Protein AF-A0A6B3F2D7-F1 (afdb_monomer)

Structure (mmCIF, N/CA/C/O backbone):
data_AF-A0A6B3F2D7-F1
#
_entry.id   AF-A0A6B3F2D7-F1
#
loop_
_atom_site.group_PDB
_atom_site.id
_atom_site.type_symbol
_atom_site.label_atom_id
_atom_site.label_alt_id
_atom_site.label_comp_id
_atom_site.label_asym_id
_atom_site.label_entity_id
_atom_site.label_seq_id
_atom_site.pdbx_PDB_ins_code
_atom_site.Cartn_x
_atom_site.Cartn_y
_atom_site.Cartn_z
_atom_site.occupancy
_atom_site.B_iso_or_equiv
_atom_site.auth_seq_id
_atom_site.auth_comp_id
_atom_site.auth_asym_id
_atom_site.auth_atom_id
_atom_site.pdbx_PDB_model_num
ATOM 1 N N . ARG A 1 1 ? 13.199 -5.051 9.604 1.00 81.25 1 ARG A N 1
ATOM 2 C CA . ARG A 1 1 ? 12.225 -4.698 10.677 1.00 81.25 1 ARG A CA 1
ATOM 3 C C . ARG A 1 1 ? 11.146 -5.783 10.693 1.00 81.25 1 ARG A C 1
ATOM 5 O O . ARG A 1 1 ? 10.959 -6.390 9.649 1.00 81.25 1 ARG A O 1
ATOM 12 N N . ARG A 1 2 ? 10.484 -6.066 11.824 1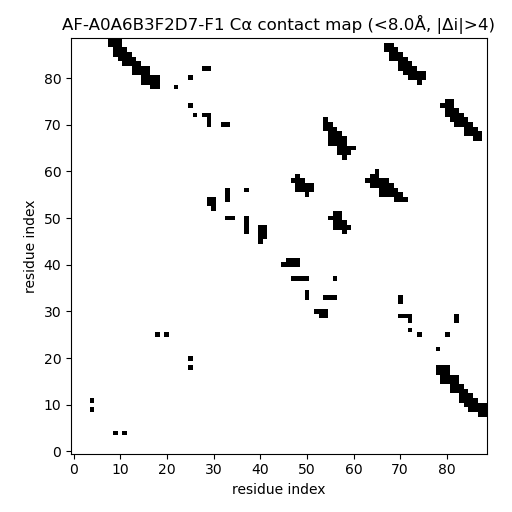.00 89.75 2 ARG A N 1
ATOM 13 C CA . ARG A 1 2 ? 9.425 -7.094 11.915 1.00 89.75 2 ARG A CA 1
ATOM 14 C C . ARG A 1 2 ? 8.050 -6.423 11.927 1.00 89.75 2 ARG A C 1
ATOM 16 O O . ARG A 1 2 ? 7.875 -5.449 12.651 1.00 89.75 2 ARG A O 1
ATOM 23 N N . TRP A 1 3 ? 7.109 -6.943 11.144 1.00 92.56 3 TRP A N 1
ATOM 24 C CA . TRP A 1 3 ? 5.693 -6.589 11.225 1.00 92.56 3 TRP A CA 1
ATOM 25 C C . TRP A 1 3 ? 4.963 -7.618 12.098 1.00 92.56 3 TRP A C 1
ATOM 27 O O . TRP A 1 3 ? 5.221 -8.815 11.971 1.00 92.56 3 TRP A O 1
ATOM 37 N N . SER A 1 4 ? 4.102 -7.166 13.011 1.00 93.94 4 SER A N 1
ATOM 38 C CA . SER A 1 4 ? 3.313 -8.053 13.874 1.00 93.94 4 SER A CA 1
ATOM 39 C C . SER A 1 4 ? 1.992 -8.392 13.184 1.00 93.94 4 SER A C 1
ATOM 41 O O . SER A 1 4 ? 1.266 -7.481 12.800 1.00 93.94 4 SER A O 1
ATOM 43 N N . ALA A 1 5 ? 1.682 -9.680 13.030 1.00 94.25 5 ALA A N 1
ATOM 44 C CA . ALA A 1 5 ? 0.441 -10.153 12.411 1.00 94.25 5 ALA A CA 1
ATOM 45 C C . ALA A 1 5 ? -0.233 -11.260 13.250 1.00 94.25 5 ALA A C 1
ATOM 47 O O . ALA A 1 5 ? -0.247 -12.423 12.838 1.00 94.25 5 ALA A O 1
ATOM 48 N N . PRO A 1 6 ? -0.744 -10.949 14.459 1.00 96.00 6 PRO A N 1
ATOM 49 C CA . PRO A 1 6 ? -1.574 -11.888 15.202 1.00 96.00 6 PRO A CA 1
ATOM 50 C C . PRO A 1 6 ? -2.785 -12.369 14.379 1.00 96.00 6 PRO A C 1
ATOM 52 O O . PRO A 1 6 ? -3.290 -11.641 13.520 1.00 96.00 6 PRO A O 1
ATOM 55 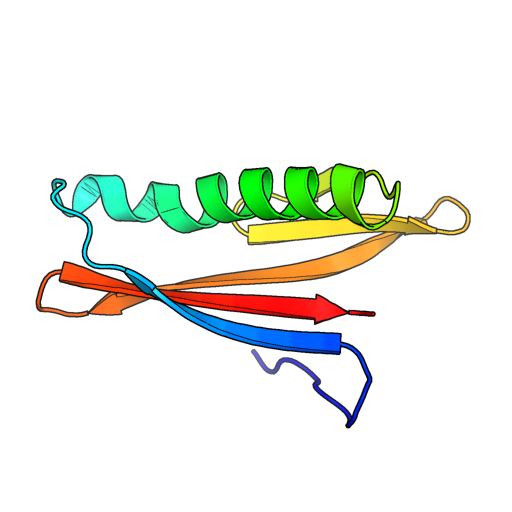N N . PRO A 1 7 ? -3.304 -13.581 14.637 1.00 95.88 7 PRO A N 1
ATOM 56 C CA . PRO A 1 7 ? -4.486 -14.069 13.938 1.00 95.88 7 PRO A CA 1
ATOM 57 C C . PRO A 1 7 ? -5.669 -13.102 14.068 1.00 95.88 7 PRO A C 1
ATOM 59 O O . PRO A 1 7 ? -6.049 -12.731 15.179 1.00 95.88 7 PRO A O 1
ATOM 62 N N . ARG A 1 8 ? -6.289 -12.764 12.927 1.00 94.75 8 ARG A N 1
ATOM 63 C CA . ARG A 1 8 ? -7.469 -11.882 12.824 1.00 94.75 8 ARG A CA 1
ATOM 64 C C . ARG A 1 8 ? -7.235 -10.424 13.257 1.00 94.75 8 ARG A C 1
ATOM 66 O O . ARG A 1 8 ? -8.201 -9.754 13.590 1.00 94.75 8 ARG A O 1
ATOM 73 N N . SER A 1 9 ? -5.993 -9.933 13.254 1.00 95.12 9 SER A N 1
ATOM 74 C CA . SER A 1 9 ? -5.672 -8.543 13.636 1.00 95.12 9 SER A CA 1
ATOM 75 C C . SER A 1 9 ? -5.550 -7.568 12.457 1.00 95.12 9 SER A C 1
ATOM 77 O O . SER A 1 9 ? -5.058 -6.452 12.625 1.00 95.12 9 SER A O 1
ATOM 79 N N . GLY A 1 10 ? -5.823 -8.025 11.237 1.00 96.25 10 GLY A N 1
ATOM 80 C CA . GLY A 1 10 ? -5.575 -7.228 10.046 1.00 96.25 10 GLY A CA 1
ATOM 81 C C . GLY A 1 10 ? -5.593 -8.018 8.748 1.00 96.25 10 GLY A C 1
ATOM 82 O O . GLY A 1 10 ? -5.788 -9.237 8.729 1.00 96.25 10 GLY A O 1
ATOM 83 N N . LEU A 1 11 ? -5.360 -7.292 7.659 1.00 96.69 11 LEU A N 1
ATOM 84 C CA . LEU A 1 11 ? -5.176 -7.819 6.315 1.00 96.69 11 LEU A CA 1
ATOM 85 C C . LEU A 1 11 ? -3.695 -7.739 5.949 1.00 96.69 11 LEU A C 1
ATOM 87 O O . LEU A 1 11 ? -3.106 -6.659 5.921 1.00 96.69 11 LEU A O 1
ATOM 91 N N . PHE A 1 12 ? -3.104 -8.892 5.645 1.00 97.31 12 PHE A N 1
ATOM 92 C CA . PHE A 1 12 ? -1.700 -9.019 5.261 1.00 97.31 12 PHE A CA 1
ATOM 93 C C . PHE A 1 12 ? -1.638 -9.789 3.953 1.00 97.31 12 PHE A C 1
ATOM 95 O O . PHE A 1 12 ? -1.960 -10.976 3.912 1.00 97.31 12 PHE A O 1
ATOM 102 N N . PHE A 1 13 ? -1.280 -9.106 2.874 1.00 97.56 13 PHE A N 1
ATOM 103 C CA . PHE A 1 13 ? -1.275 -9.704 1.547 1.00 97.56 13 PHE A CA 1
ATOM 104 C C . PHE A 1 13 ? -0.197 -9.089 0.662 1.00 97.56 13 PHE A C 1
ATOM 106 O O . PHE A 1 13 ? 0.354 -8.023 0.945 1.00 97.56 13 PHE A O 1
ATOM 113 N N . SER A 1 14 ? 0.092 -9.781 -0.435 1.00 98.19 14 SER A N 1
ATOM 114 C CA . SER A 1 14 ? 1.019 -9.323 -1.459 1.00 98.19 14 SER A CA 1
ATOM 115 C C . SER A 1 14 ? 0.364 -9.406 -2.829 1.00 98.19 14 SER A C 1
ATOM 117 O O . SER A 1 14 ? -0.384 -10.341 -3.111 1.00 98.19 14 SER A O 1
ATOM 119 N N . VAL A 1 15 ? 0.666 -8.435 -3.685 1.00 98.06 15 VAL A N 1
ATOM 120 C CA . VAL A 1 15 ? 0.209 -8.384 -5.075 1.00 98.06 15 VAL A CA 1
ATOM 121 C C . VAL A 1 15 ? 1.428 -8.413 -5.984 1.00 98.06 15 VAL A C 1
ATOM 123 O O . VAL A 1 15 ? 2.325 -7.583 -5.846 1.00 98.06 15 VAL A O 1
ATOM 126 N N . LEU A 1 16 ? 1.465 -9.364 -6.917 1.00 97.94 16 LEU A N 1
ATOM 127 C CA . LEU A 1 16 ? 2.488 -9.406 -7.957 1.00 97.94 16 LEU A CA 1
ATOM 128 C C . LEU A 1 16 ? 2.061 -8.522 -9.130 1.00 97.94 16 LEU A C 1
ATOM 130 O O . LEU A 1 16 ? 1.025 -8.757 -9.749 1.00 97.94 16 LEU A O 1
ATOM 134 N N . LEU A 1 17 ? 2.888 -7.537 -9.456 1.00 97.81 17 LEU A N 1
ATOM 135 C CA . LEU A 1 17 ? 2.703 -6.622 -10.575 1.00 97.81 17 LEU A CA 1
ATOM 136 C C . LEU A 1 17 ? 3.801 -6.855 -11.617 1.00 97.81 17 LEU A C 1
ATOM 138 O O . LEU A 1 17 ? 4.947 -7.126 -11.264 1.00 97.81 17 LEU A O 1
ATOM 142 N N . ARG A 1 18 ? 3.467 -6.707 -12.903 1.00 97.19 18 ARG A N 1
ATOM 143 C CA . ARG A 1 18 ? 4.425 -6.723 -14.026 1.00 97.19 18 ARG A CA 1
ATOM 144 C C . ARG A 1 18 ? 4.286 -5.432 -14.837 1.00 97.19 18 ARG A C 1
ATOM 146 O O . ARG A 1 18 ? 3.600 -5.428 -15.853 1.00 97.19 18 ARG A O 1
ATOM 153 N N . PRO A 1 19 ? 4.825 -4.310 -14.338 1.00 95.25 19 PRO A N 1
ATOM 154 C CA . PRO A 1 19 ? 4.638 -3.010 -14.963 1.00 95.25 19 PRO A CA 1
ATOM 155 C C . PRO A 1 19 ? 5.448 -2.908 -16.257 1.00 95.25 19 PRO A C 1
ATOM 157 O O . PRO A 1 19 ? 6.659 -3.108 -16.250 1.00 95.25 19 PRO A O 1
ATOM 160 N N . GLU A 1 20 ? 4.811 -2.504 -17.350 1.00 95.31 20 GLU A N 1
ATOM 161 C CA . GLU A 1 20 ? 5.488 -2.227 -18.623 1.00 95.31 20 GLU A CA 1
ATOM 162 C C . GLU A 1 20 ? 6.021 -0.782 -18.652 1.00 95.31 20 GLU A C 1
ATOM 164 O O . GLU A 1 20 ? 5.586 0.062 -19.433 1.00 95.31 20 GLU A O 1
ATOM 169 N N . VAL A 1 21 ? 6.934 -0.454 -17.731 1.00 94.81 21 VAL A N 1
ATOM 170 C CA . VAL A 1 21 ? 7.543 0.884 -17.608 1.00 94.81 21 VAL A CA 1
ATOM 171 C C . VAL A 1 21 ? 9.047 0.794 -17.328 1.00 94.81 21 VAL A C 1
ATOM 173 O O . VAL A 1 21 ? 9.512 -0.224 -16.817 1.00 94.81 21 VAL A O 1
ATOM 176 N N . PRO A 1 22 ? 9.833 1.859 -17.596 1.00 94.69 22 PRO A N 1
ATOM 177 C CA . PRO A 1 22 ? 11.253 1.871 -17.256 1.00 94.69 22 PRO A CA 1
ATOM 178 C C . PRO A 1 22 ? 11.500 1.602 -15.759 1.00 94.69 22 PRO A C 1
ATOM 180 O O . PRO A 1 22 ? 10.778 2.170 -14.931 1.00 94.69 22 PRO A O 1
ATOM 183 N N . PRO A 1 23 ? 12.556 0.848 -15.381 1.00 91.69 23 PRO A N 1
ATOM 184 C CA . PRO A 1 23 ? 12.855 0.508 -13.984 1.00 91.69 23 PRO A CA 1
ATOM 185 C C . PRO A 1 23 ? 12.923 1.713 -13.036 1.00 91.69 23 PRO A C 1
ATOM 187 O O . PRO A 1 23 ? 12.469 1.644 -11.896 1.00 91.69 23 PRO A O 1
ATOM 190 N N . ALA A 1 24 ? 13.402 2.859 -13.530 1.00 93.69 24 ALA A N 1
ATOM 191 C CA . ALA A 1 24 ? 13.460 4.112 -12.775 1.00 93.69 24 ALA A CA 1
ATOM 192 C C . ALA A 1 24 ? 12.084 4.605 -12.277 1.00 93.69 24 ALA A C 1
ATOM 194 O O . ALA A 1 24 ? 12.016 5.402 -11.344 1.00 93.69 24 ALA A O 1
ATOM 195 N N . ARG A 1 25 ? 10.977 4.140 -12.874 1.00 95.31 25 ARG A N 1
ATOM 196 C CA . ARG A 1 25 ? 9.612 4.502 -12.463 1.00 95.31 25 ARG A CA 1
ATOM 197 C C . ARG A 1 25 ? 9.026 3.564 -11.407 1.00 95.31 25 ARG A C 1
ATOM 199 O O . ARG A 1 25 ? 8.017 3.922 -10.809 1.00 95.31 25 ARG A O 1
ATOM 206 N N . LEU A 1 26 ? 9.641 2.411 -11.129 1.00 95.06 26 LEU A N 1
ATOM 207 C CA . LEU A 1 26 ? 9.103 1.439 -10.165 1.00 95.06 26 LEU A CA 1
ATOM 208 C C . LEU A 1 26 ? 9.028 2.003 -8.738 1.00 95.06 26 LEU A C 1
ATOM 210 O O . LEU A 1 26 ? 8.136 1.630 -7.980 1.00 95.06 26 LEU A O 1
ATOM 214 N N . GLY A 1 27 ? 9.882 2.976 -8.398 1.00 94.06 27 GLY A N 1
ATOM 215 C CA . GLY A 1 27 ? 9.843 3.683 -7.112 1.00 94.06 27 GLY A CA 1
ATOM 216 C C . GLY A 1 27 ? 8.540 4.448 -6.834 1.00 94.06 27 GLY A C 1
ATOM 217 O O . GLY A 1 27 ? 8.280 4.795 -5.686 1.00 94.06 27 GLY A O 1
ATOM 218 N N . TRP A 1 28 ? 7.690 4.671 -7.844 1.00 96.44 28 TRP A N 1
ATOM 219 C CA . TRP A 1 28 ? 6.367 5.282 -7.667 1.00 96.44 28 TRP A CA 1
ATOM 220 C C . TRP A 1 28 ? 5.313 4.320 -7.114 1.00 96.44 28 TRP A C 1
ATOM 222 O O . TRP A 1 28 ? 4.317 4.773 -6.556 1.00 96.44 28 TRP A O 1
ATOM 232 N N . LEU A 1 29 ? 5.508 3.005 -7.245 1.00 97.00 29 LEU A N 1
ATOM 233 C CA . LEU A 1 29 ? 4.525 2.004 -6.821 1.00 97.00 29 LEU A CA 1
ATOM 234 C C . LEU A 1 29 ? 4.103 2.103 -5.348 1.00 97.00 29 LEU A C 1
ATOM 236 O O . LEU A 1 29 ? 2.895 2.080 -5.118 1.00 97.00 29 LEU A O 1
ATOM 240 N N . PRO A 1 30 ? 5.000 2.259 -4.351 1.00 97.06 30 PRO A N 1
ATOM 241 C CA . PRO A 1 30 ? 4.558 2.432 -2.967 1.00 97.06 30 PRO A CA 1
ATOM 242 C C . PRO A 1 30 ? 3.718 3.704 -2.777 1.00 97.06 30 PRO A C 1
ATOM 244 O O . PRO A 1 30 ? 2.768 3.692 -1.996 1.00 97.06 30 PRO A O 1
A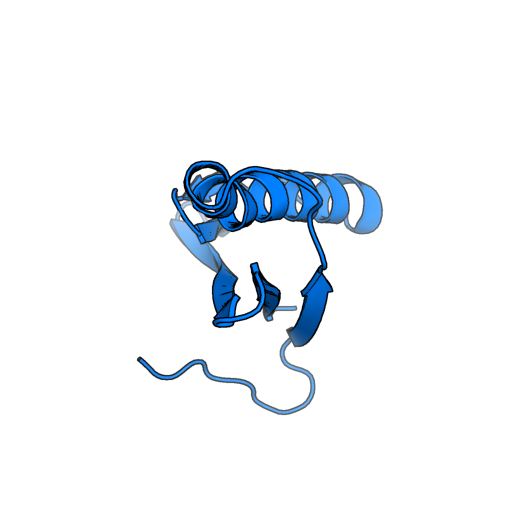TOM 247 N N . LEU A 1 31 ? 3.995 4.768 -3.543 1.00 97.75 31 LEU A N 1
ATOM 248 C CA . LEU A 1 31 ? 3.230 6.013 -3.468 1.00 97.75 31 LEU A CA 1
ATOM 249 C C . LEU A 1 31 ? 1.814 5.834 -4.037 1.00 97.75 31 LEU A C 1
ATOM 251 O O . LEU A 1 31 ? 0.827 6.199 -3.400 1.00 97.75 31 LEU A O 1
ATOM 255 N N . LEU A 1 32 ? 1.718 5.224 -5.222 1.00 97.50 32 LEU A N 1
ATOM 256 C CA . LEU A 1 32 ? 0.447 4.909 -5.880 1.00 97.50 32 LEU A CA 1
ATOM 257 C C . LEU A 1 32 ? -0.396 3.949 -5.035 1.00 97.50 32 LEU A C 1
ATOM 259 O O . LEU A 1 32 ? -1.599 4.152 -4.884 1.00 97.50 32 LEU A O 1
ATOM 263 N N . ALA A 1 33 ? 0.244 2.940 -4.441 1.00 98.00 33 ALA A N 1
ATOM 264 C CA . ALA A 1 33 ? -0.391 2.015 -3.514 1.00 98.00 33 ALA A CA 1
ATOM 265 C C . ALA A 1 33 ? -0.931 2.731 -2.270 1.00 98.00 33 ALA A C 1
ATOM 267 O O . ALA A 1 33 ? -2.036 2.424 -1.833 1.00 98.00 33 ALA A O 1
ATOM 268 N N . GLY A 1 34 ? -0.196 3.717 -1.741 1.00 97.88 34 GLY A N 1
ATOM 269 C CA . GLY A 1 34 ? -0.647 4.547 -0.626 1.00 97.88 34 GLY A CA 1
ATOM 270 C C . GLY A 1 34 ? -1.956 5.266 -0.939 1.00 97.88 34 GLY A C 1
ATOM 271 O O . GLY A 1 34 ? -2.935 5.121 -0.208 1.00 97.88 34 GLY A O 1
ATOM 272 N N . VAL A 1 35 ? -2.004 5.974 -2.071 1.00 98.06 35 VAL A N 1
ATOM 273 C CA . VAL A 1 35 ? -3.214 6.682 -2.525 1.00 98.06 35 VAL A CA 1
ATOM 274 C C . VAL A 1 35 ? -4.370 5.713 -2.779 1.00 98.06 35 VAL A C 1
ATOM 276 O O . VAL A 1 35 ? -5.505 5.985 -2.378 1.00 98.06 35 VAL A O 1
ATOM 279 N N . ALA A 1 36 ? -4.096 4.575 -3.421 1.00 97.75 36 ALA A N 1
ATOM 280 C CA . ALA A 1 36 ? -5.107 3.563 -3.704 1.00 97.75 36 ALA A CA 1
ATOM 281 C C . ALA A 1 36 ? -5.701 2.975 -2.415 1.00 97.75 36 ALA A C 1
ATOM 283 O O . ALA A 1 36 ? -6.921 2.856 -2.309 1.00 97.75 36 ALA A O 1
ATOM 284 N N . LEU A 1 37 ? -4.862 2.666 -1.420 1.00 97.56 37 LEU A N 1
ATOM 285 C CA . LEU A 1 37 ? -5.303 2.122 -0.137 1.00 97.56 37 LEU A CA 1
ATOM 286 C C . LEU A 1 37 ? -6.116 3.146 0.664 1.00 97.56 37 LEU A C 1
ATOM 288 O O . LEU A 1 37 ? -7.186 2.801 1.157 1.00 97.56 37 LEU A O 1
ATOM 292 N N . ALA A 1 38 ? -5.671 4.405 0.727 1.00 97.62 38 ALA A N 1
ATOM 293 C CA . ALA A 1 38 ? -6.420 5.487 1.373 1.00 97.62 38 ALA A CA 1
ATOM 294 C C . ALA A 1 38 ? -7.804 5.675 0.726 1.00 97.62 38 ALA A C 1
ATOM 296 O O . ALA A 1 38 ? -8.826 5.743 1.407 1.00 97.62 38 ALA A O 1
ATOM 297 N N . THR A 1 39 ? -7.852 5.667 -0.610 1.00 98.06 39 THR A N 1
ATOM 298 C CA . THR A 1 39 ? -9.106 5.769 -1.371 1.00 98.06 39 THR A CA 1
ATOM 299 C C . THR A 1 39 ? -10.022 4.570 -1.113 1.00 98.06 39 THR A C 1
ATOM 301 O O . THR A 1 39 ? -11.235 4.735 -0.979 1.00 98.06 39 THR A O 1
ATOM 304 N N . ALA A 1 40 ? -9.465 3.358 -1.046 1.00 96.81 40 ALA A N 1
ATOM 305 C CA . ALA A 1 40 ? -10.228 2.147 -0.770 1.00 96.81 40 ALA A CA 1
ATOM 306 C C . ALA A 1 40 ? -10.824 2.157 0.644 1.00 96.81 40 ALA A C 1
ATOM 308 O O . ALA A 1 40 ? -11.995 1.823 0.796 1.00 96.81 40 ALA A O 1
ATOM 309 N N . LEU A 1 41 ? -10.062 2.585 1.656 1.00 96.56 41 LEU A N 1
ATOM 310 C CA . LEU A 1 41 ? -10.534 2.681 3.043 1.00 96.56 41 LEU A CA 1
ATOM 311 C C . LEU A 1 41 ? -11.642 3.722 3.209 1.00 96.56 41 LEU A C 1
ATOM 313 O O . LEU A 1 41 ? -12.671 3.420 3.814 1.00 96.56 41 LEU A O 1
ATOM 317 N N . SER A 1 42 ? -11.485 4.897 2.597 1.00 97.00 42 SER A N 1
ATOM 318 C CA . SER A 1 42 ? -12.527 5.928 2.600 1.00 97.00 42 SER A CA 1
ATOM 319 C C . SER A 1 42 ? -13.828 5.399 1.978 1.00 97.00 42 SER A C 1
ATOM 321 O O . SER A 1 42 ? -14.900 5.527 2.563 1.00 97.00 42 SER A O 1
ATOM 323 N N . ARG A 1 43 ? -13.750 4.683 0.846 1.00 97.75 43 ARG A N 1
ATOM 324 C CA . ARG A 1 43 ? -14.937 4.124 0.166 1.00 97.75 43 ARG A CA 1
ATOM 325 C C . ARG A 1 43 ? -15.565 2.924 0.874 1.00 97.75 43 ARG A C 1
ATOM 327 O O . ARG A 1 43 ? -16.784 2.801 0.872 1.00 97.75 43 ARG A O 1
ATOM 334 N N . ALA A 1 44 ? -14.752 2.010 1.395 1.00 96.50 44 ALA A N 1
ATOM 335 C CA . ALA A 1 44 ? -15.228 0.739 1.938 1.00 96.50 44 ALA A CA 1
ATOM 336 C C . ALA A 1 44 ? -15.625 0.830 3.417 1.00 96.50 44 ALA A C 1
ATOM 338 O O . ALA A 1 44 ? -16.495 0.080 3.851 1.00 96.50 44 ALA A O 1
ATOM 339 N N . ALA A 1 45 ? -14.987 1.722 4.180 1.00 94.88 45 ALA A N 1
ATOM 340 C CA . ALA A 1 45 ? -15.163 1.829 5.626 1.00 94.88 45 ALA A CA 1
ATOM 341 C C . ALA A 1 45 ? -15.529 3.245 6.107 1.00 94.88 45 ALA A C 1
ATOM 343 O O . ALA A 1 45 ? -15.796 3.416 7.292 1.00 94.88 45 ALA A O 1
ATOM 344 N N . GLY A 1 46 ? -15.545 4.259 5.230 1.00 96.12 46 GLY A N 1
ATOM 345 C CA . GLY A 1 46 ? -15.796 5.650 5.633 1.00 96.12 46 GLY A CA 1
ATOM 346 C C . GLY A 1 46 ? -14.666 6.247 6.475 1.00 96.12 46 GLY A C 1
ATOM 347 O O . GLY A 1 46 ? -14.903 7.158 7.261 1.00 96.12 46 GLY A O 1
ATOM 348 N N . VAL A 1 47 ? -13.455 5.695 6.357 1.00 94.12 47 VAL A N 1
ATOM 349 C CA . VAL A 1 47 ? -12.298 6.074 7.171 1.00 94.1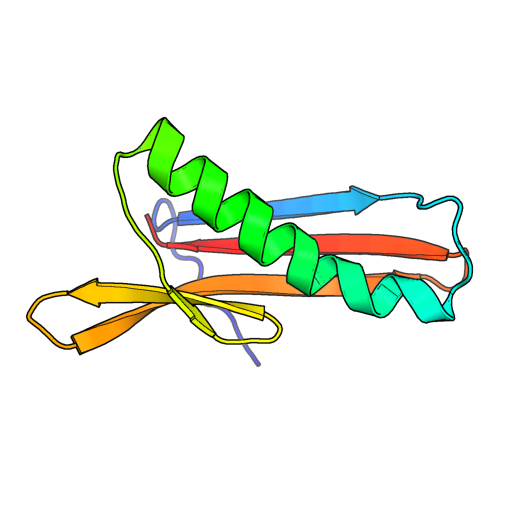2 47 VAL A CA 1
ATOM 350 C C . VAL A 1 47 ? -11.340 6.933 6.353 1.00 94.12 47 VAL A C 1
ATOM 352 O O . VAL A 1 47 ? -10.796 6.474 5.347 1.00 94.12 47 VAL A O 1
ATOM 355 N N . ASP A 1 48 ? -11.078 8.147 6.833 1.00 92.56 48 ASP A N 1
ATOM 356 C CA . ASP A 1 48 ? -10.078 9.037 6.250 1.00 92.56 48 ASP A CA 1
ATOM 357 C C . ASP A 1 48 ? -8.698 8.795 6.874 1.00 92.56 48 ASP A C 1
ATOM 359 O O . ASP A 1 48 ? -8.530 8.771 8.093 1.00 92.56 48 ASP A O 1
ATOM 363 N N . THR A 1 49 ? -7.691 8.619 6.018 1.00 96.06 49 THR A N 1
ATOM 364 C CA . THR A 1 49 ? -6.299 8.348 6.411 1.00 96.06 49 THR A CA 1
ATOM 365 C C . THR A 1 49 ? -5.362 9.437 5.913 1.00 96.06 49 THR A C 1
ATOM 367 O O . THR A 1 49 ? -5.508 9.905 4.782 1.00 96.06 49 THR A O 1
ATOM 370 N N . ALA A 1 50 ? -4.324 9.744 6.686 1.00 96.44 50 ALA A N 1
ATOM 371 C CA . ALA A 1 50 ? -3.193 10.536 6.219 1.00 96.44 50 ALA A CA 1
ATOM 372 C C . ALA A 1 50 ? -2.100 9.640 5.614 1.00 96.44 50 ALA A C 1
ATOM 374 O O . ALA A 1 50 ? -1.873 8.511 6.057 1.00 96.44 50 ALA A O 1
ATOM 375 N N . LEU A 1 51 ? -1.391 10.155 4.607 1.00 97.25 51 LEU A N 1
ATOM 376 C CA . LEU A 1 51 ? -0.253 9.476 3.989 1.00 97.25 51 LEU A CA 1
ATOM 377 C C . LEU A 1 51 ? 1.050 9.978 4.601 1.00 97.25 51 LEU A C 1
ATOM 379 O O . LEU A 1 51 ? 1.448 11.125 4.398 1.00 97.25 51 LEU A O 1
ATOM 383 N N . LYS A 1 52 ? 1.754 9.086 5.298 1.00 97.44 52 LYS A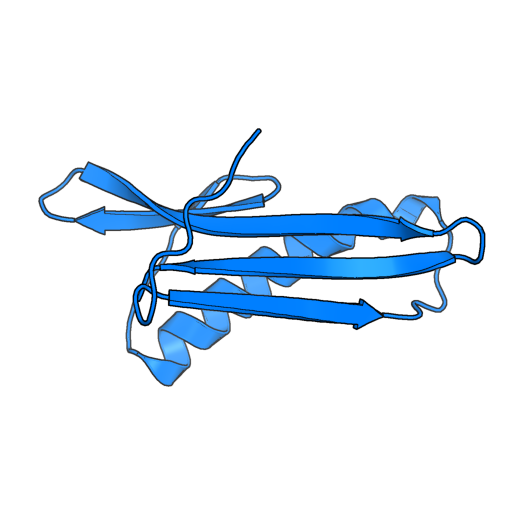 N 1
ATOM 384 C CA . LYS A 1 52 ? 3.135 9.304 5.712 1.00 97.44 52 LYS A CA 1
ATOM 385 C C . LYS A 1 52 ? 4.052 8.697 4.663 1.00 97.44 52 LYS A C 1
ATOM 387 O O . LYS A 1 52 ? 4.333 7.496 4.644 1.00 97.44 52 LYS A O 1
ATOM 392 N N . TRP A 1 53 ? 4.511 9.557 3.764 1.00 96.31 53 TRP A N 1
ATOM 39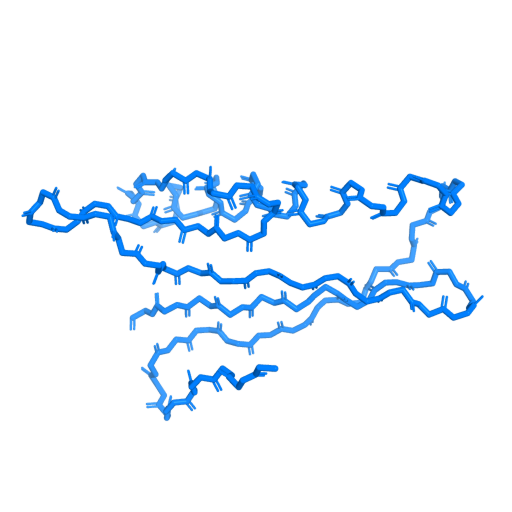3 C CA . TRP A 1 53 ? 5.383 9.146 2.679 1.00 96.31 53 TRP A CA 1
ATOM 394 C C . TRP A 1 53 ? 6.699 8.530 3.183 1.00 96.31 53 TRP A C 1
ATOM 396 O O . TRP A 1 53 ? 7.240 8.969 4.201 1.00 96.31 53 TRP A O 1
ATOM 406 N N . PRO A 1 54 ? 7.244 7.542 2.452 1.00 95.25 54 PRO A N 1
ATOM 407 C CA . PRO A 1 54 ? 6.749 7.038 1.166 1.00 95.25 54 PRO A CA 1
ATOM 408 C C . PRO A 1 54 ? 5.752 5.870 1.263 1.00 95.25 54 PRO A C 1
ATOM 410 O O . PRO A 1 54 ? 5.307 5.395 0.223 1.00 95.25 54 PRO A O 1
ATOM 413 N N . ASN A 1 55 ? 5.448 5.346 2.454 1.00 96.75 55 ASN A N 1
ATOM 414 C CA . ASN A 1 55 ? 4.937 3.975 2.534 1.00 96.75 55 ASN A CA 1
ATOM 415 C C . ASN A 1 55 ? 4.042 3.634 3.734 1.00 96.75 55 ASN A C 1
ATOM 417 O O . ASN A 1 55 ? 3.753 2.457 3.939 1.00 96.75 55 ASN A O 1
ATOM 421 N N . ASP A 1 56 ? 3.596 4.618 4.510 1.00 97.69 56 ASP A N 1
ATOM 422 C CA . ASP A 1 56 ? 2.754 4.382 5.680 1.00 97.69 56 ASP A CA 1
ATOM 423 C C . ASP A 1 56 ? 1.425 5.141 5.569 1.00 97.69 56 ASP A C 1
ATOM 425 O O . ASP A 1 56 ? 1.381 6.283 5.108 1.00 97.69 56 ASP A O 1
ATOM 429 N N . LEU A 1 57 ? 0.341 4.511 6.027 1.00 97.81 57 LEU A N 1
ATOM 430 C CA . LEU A 1 57 ? -0.935 5.190 6.268 1.00 97.81 57 LEU A CA 1
ATOM 431 C C . LEU A 1 57 ? -1.113 5.393 7.764 1.00 97.81 57 LEU A C 1
ATOM 433 O O . LEU A 1 57 ? -0.865 4.477 8.559 1.00 97.81 57 LEU A O 1
ATOM 437 N N . LEU A 1 58 ? -1.577 6.582 8.128 1.00 97.88 58 LEU A N 1
ATOM 438 C CA . LEU A 1 58 ? -1.869 6.972 9.495 1.00 97.88 58 LEU A CA 1
ATOM 439 C C . LEU A 1 58 ? -3.363 7.249 9.670 1.00 97.88 58 LEU A C 1
ATOM 441 O O . LEU A 1 58 ? -4.036 7.720 8.753 1.00 97.88 58 LEU A O 1
ATOM 445 N N . LEU A 1 59 ? -3.848 6.976 10.874 1.00 96.25 59 LEU A N 1
ATOM 446 C CA . LEU A 1 59 ? -5.163 7.365 11.364 1.00 96.25 59 LEU A CA 1
ATOM 447 C C . LEU A 1 59 ? -5.002 8.237 12.596 1.00 96.25 59 LEU A C 1
ATOM 449 O O . LEU A 1 59 ? -4.143 7.956 13.430 1.00 96.25 59 LEU A O 1
ATOM 453 N N . THR A 1 60 ? -5.862 9.237 12.736 1.00 94.81 60 THR A N 1
ATOM 454 C CA . THR A 1 60 ? -5.957 10.012 13.972 1.00 94.81 60 THR A CA 1
ATOM 455 C C . THR A 1 60 ? -6.977 9.356 14.890 1.00 94.81 60 THR A C 1
ATOM 457 O O . THR A 1 60 ? -8.155 9.275 14.550 1.00 94.81 60 THR A O 1
ATOM 460 N N . ILE A 1 61 ? -6.530 8.885 16.052 1.00 92.44 61 ILE A N 1
ATOM 461 C CA . ILE A 1 61 ? -7.373 8.272 17.085 1.00 92.44 61 ILE A CA 1
ATOM 462 C C . ILE A 1 61 ? -7.117 9.036 18.379 1.00 92.44 61 ILE A C 1
ATOM 464 O O . ILE A 1 61 ? -5.964 9.184 18.776 1.00 92.44 61 ILE A O 1
ATOM 468 N N . ASP A 1 62 ? -8.174 9.560 19.002 1.00 95.00 62 ASP A N 1
ATOM 469 C CA . ASP A 1 62 ? -8.093 10.369 20.228 1.00 95.00 62 ASP A CA 1
ATOM 470 C C . ASP A 1 62 ? -7.102 11.550 20.129 1.00 95.00 62 ASP A C 1
ATOM 472 O O . ASP A 1 62 ? -6.444 11.927 21.094 1.00 95.00 62 ASP A O 1
ATOM 476 N N . GLY A 1 63 ? -6.986 12.139 18.933 1.00 93.94 63 GLY A N 1
ATOM 477 C CA . GLY A 1 63 ? -6.073 13.252 18.649 1.00 93.94 63 GLY A CA 1
ATOM 478 C C . GLY A 1 63 ? -4.628 12.850 18.330 1.00 93.94 63 GLY A C 1
ATOM 479 O O . GLY A 1 63 ? -3.819 13.726 18.033 1.00 93.94 63 GLY A O 1
ATOM 480 N N . GLU A 1 64 ? -4.295 11.557 18.332 1.00 96.12 64 GLU A N 1
ATOM 481 C CA . GLU A 1 64 ? -2.948 11.055 18.039 1.00 96.12 64 GLU A CA 1
ATOM 482 C C . GLU A 1 64 ? -2.874 10.337 16.690 1.00 96.12 64 GLU A C 1
ATOM 484 O O . GLU A 1 64 ? -3.709 9.487 16.377 1.00 96.12 64 GLU A O 1
ATOM 489 N N . GLU A 1 65 ? -1.820 10.605 15.915 1.00 95.69 65 GLU A N 1
ATOM 490 C CA . GLU A 1 65 ? -1.536 9.844 14.699 1.00 95.69 65 GLU A CA 1
ATOM 491 C C . GLU A 1 65 ? -0.983 8.453 15.028 1.00 95.69 65 GLU A C 1
ATOM 493 O O . GLU A 1 65 ? 0.047 8.291 15.689 1.00 95.69 65 GLU A O 1
ATOM 498 N N . ARG A 1 66 ? -1.639 7.421 14.502 1.00 95.81 66 ARG A N 1
ATOM 499 C CA . ARG A 1 66 ? -1.276 6.016 14.688 1.00 95.81 66 ARG A CA 1
ATOM 500 C C . ARG A 1 66 ? -1.139 5.328 13.349 1.00 95.81 66 ARG A C 1
ATOM 502 O O . ARG A 1 66 ? -1.913 5.558 12.425 1.00 95.81 66 ARG A O 1
ATOM 509 N N . LYS A 1 67 ? -0.149 4.444 13.241 1.00 96.56 67 LYS A N 1
ATOM 510 C CA . LYS A 1 67 ? 0.085 3.695 12.009 1.00 96.56 67 LYS A CA 1
ATOM 511 C C . LYS A 1 67 ? -1.013 2.656 11.789 1.00 96.56 67 LYS A C 1
ATOM 513 O O . LYS A 1 67 ? -1.125 1.696 12.549 1.00 96.56 67 LYS A O 1
ATOM 518 N N . ALA A 1 68 ? -1.764 2.831 10.711 1.00 96.75 68 ALA A N 1
ATOM 519 C CA . ALA A 1 68 ? -2.831 1.928 10.306 1.00 96.75 68 ALA A CA 1
ATOM 520 C C . ALA A 1 68 ? -2.350 0.902 9.282 1.00 96.75 68 ALA A C 1
ATOM 522 O O . ALA A 1 68 ? -2.700 -0.270 9.382 1.00 96.75 68 ALA A O 1
ATOM 523 N N . ALA A 1 69 ? -1.504 1.316 8.335 1.00 98.00 69 ALA A N 1
ATOM 524 C CA . ALA A 1 69 ? -0.955 0.403 7.342 1.00 98.00 69 ALA A CA 1
ATOM 525 C C . ALA A 1 69 ? 0.511 0.683 7.015 1.00 98.00 69 ALA A C 1
ATOM 527 O O . ALA A 1 69 ? 1.013 1.796 7.189 1.00 98.00 69 ALA A O 1
ATOM 528 N N . GLY A 1 70 ? 1.193 -0.353 6.536 1.00 97.94 70 GLY A N 1
ATOM 529 C CA . GLY A 1 70 ? 2.516 -0.280 5.933 1.00 97.94 70 GLY A CA 1
ATOM 530 C C . GLY A 1 70 ? 2.513 -0.903 4.541 1.00 97.94 70 GLY A C 1
ATOM 531 O O . GLY A 1 70 ? 1.859 -1.920 4.303 1.00 97.94 70 GLY A O 1
ATOM 532 N N . ILE A 1 71 ? 3.268 -0.287 3.639 1.00 98.38 71 ILE A N 1
ATOM 533 C CA . ILE A 1 71 ? 3.419 -0.689 2.243 1.00 98.38 71 ILE A CA 1
ATOM 534 C C . ILE A 1 71 ? 4.895 -0.999 1.981 1.00 98.38 71 ILE A C 1
ATOM 536 O O . ILE A 1 71 ? 5.798 -0.311 2.468 1.00 98.38 71 ILE A O 1
ATOM 540 N N . LEU A 1 72 ? 5.149 -2.048 1.207 1.00 97.50 72 LEU A N 1
ATOM 541 C CA . LEU A 1 72 ? 6.482 -2.433 0.764 1.00 97.50 72 LEU A CA 1
ATOM 542 C C . LEU A 1 72 ? 6.423 -2.838 -0.706 1.00 97.50 72 LEU A C 1
ATOM 544 O O . LEU A 1 72 ? 5.586 -3.646 -1.083 1.00 97.50 72 LEU A O 1
ATOM 548 N N . ALA A 1 73 ? 7.307 -2.285 -1.531 1.00 97.38 73 ALA A N 1
ATOM 549 C CA . ALA A 1 73 ? 7.452 -2.679 -2.926 1.00 97.38 73 ALA A CA 1
ATOM 550 C C . ALA A 1 73 ? 8.851 -3.262 -3.131 1.00 97.38 73 ALA A C 1
ATOM 552 O O . ALA A 1 73 ? 9.844 -2.560 -2.939 1.00 97.38 73 ALA A O 1
ATOM 553 N N . GLU A 1 74 ? 8.923 -4.531 -3.521 1.00 97.06 74 GLU A N 1
ATOM 554 C CA . GLU A 1 74 ? 10.176 -5.237 -3.789 1.00 97.06 74 GLU A CA 1
ATOM 555 C C . GLU A 1 74 ? 10.250 -5.586 -5.271 1.00 97.06 74 GLU A C 1
ATOM 557 O O . GLU A 1 74 ? 9.426 -6.340 -5.791 1.00 97.06 74 GLU A O 1
ATOM 562 N N . ALA A 1 75 ? 11.220 -4.993 -5.965 1.00 95.94 75 ALA A N 1
ATOM 563 C CA . ALA A 1 75 ? 11.469 -5.281 -7.367 1.00 95.94 75 ALA A CA 1
ATOM 564 C C . ALA A 1 75 ? 12.312 -6.551 -7.512 1.00 95.94 75 ALA A C 1
ATOM 566 O O . ALA A 1 75 ? 13.263 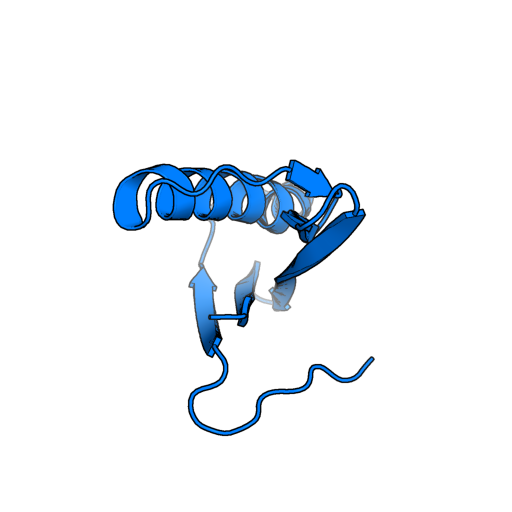-6.787 -6.767 1.00 95.94 75 ALA A O 1
ATOM 567 N N . THR A 1 76 ? 11.963 -7.344 -8.511 1.00 93.81 76 THR A N 1
ATOM 568 C CA . THR A 1 76 ? 12.687 -8.543 -8.931 1.00 93.81 76 THR A CA 1
ATOM 569 C C . THR A 1 76 ? 13.646 -8.207 -10.081 1.00 93.81 76 THR A C 1
ATOM 571 O O . THR A 1 76 ? 13.444 -7.200 -10.770 1.00 93.81 76 THR A O 1
ATOM 574 N N . PRO A 1 77 ? 14.689 -9.023 -10.328 1.00 90.88 77 PRO A N 1
ATOM 575 C CA . PRO A 1 77 ? 15.624 -8.787 -11.432 1.00 90.88 77 PRO A CA 1
ATOM 576 C C . PRO A 1 77 ? 14.975 -8.766 -12.826 1.00 90.88 77 PRO A C 1
ATOM 578 O O . PRO A 1 77 ? 15.479 -8.082 -13.712 1.00 90.88 77 PRO A O 1
ATOM 581 N N . ASP A 1 78 ? 13.863 -9.480 -13.023 1.00 90.44 78 ASP A N 1
ATOM 582 C CA . ASP A 1 78 ? 13.082 -9.522 -14.268 1.00 90.44 78 ASP A CA 1
ATOM 583 C C . ASP A 1 78 ? 12.053 -8.381 -14.387 1.00 90.44 78 ASP A C 1
ATOM 585 O O . ASP A 1 78 ? 11.281 -8.333 -15.342 1.00 90.44 78 ASP A O 1
ATOM 589 N N . GLY A 1 79 ? 12.054 -7.429 -13.448 1.00 90.94 79 GLY A N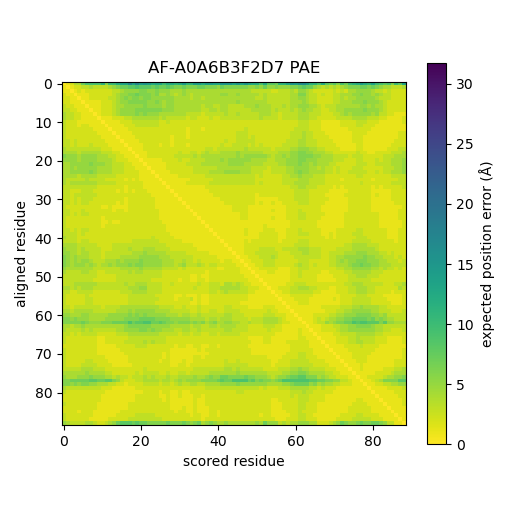 1
ATOM 590 C CA . GLY A 1 79 ? 11.241 -6.212 -13.515 1.00 90.94 79 GLY A CA 1
ATOM 591 C C . GLY A 1 79 ? 9.819 -6.347 -12.963 1.00 90.94 79 GLY A C 1
ATOM 592 O O . GLY A 1 79 ? 9.083 -5.359 -12.939 1.00 90.94 79 GLY A O 1
ATOM 593 N N . ALA A 1 80 ? 9.425 -7.522 -12.462 1.00 96.56 80 ALA A N 1
ATOM 594 C CA . ALA A 1 80 ? 8.200 -7.656 -11.681 1.00 96.56 80 ALA A CA 1
ATOM 595 C C . ALA A 1 80 ? 8.362 -7.007 -10.295 1.00 96.56 80 ALA A C 1
ATOM 597 O O . ALA A 1 80 ? 9.472 -6.890 -9.769 1.00 96.56 80 ALA A O 1
ATOM 598 N N . VAL A 1 81 ? 7.253 -6.606 -9.676 1.00 98.12 81 VAL A N 1
ATOM 599 C CA . 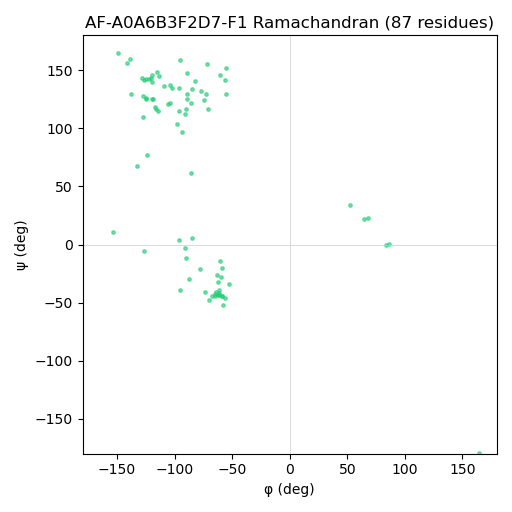VAL A 1 81 ? 7.244 -6.015 -8.333 1.00 98.12 81 VAL A CA 1
ATOM 600 C C . VAL A 1 81 ? 6.263 -6.760 -7.447 1.00 98.12 81 VAL A C 1
ATOM 602 O O . VAL A 1 81 ? 5.091 -6.902 -7.793 1.00 98.12 81 VAL A O 1
ATOM 605 N N . VAL A 1 82 ? 6.733 -7.201 -6.283 1.00 98.25 82 VAL A N 1
ATOM 606 C CA . VAL A 1 82 ? 5.875 -7.701 -5.209 1.00 98.25 82 VAL A CA 1
ATOM 607 C C . VAL A 1 82 ? 5.521 -6.524 -4.308 1.00 98.25 82 VAL A C 1
ATOM 609 O O . VAL A 1 82 ? 6.383 -5.950 -3.645 1.00 98.25 82 VAL A O 1
ATOM 612 N N . LEU A 1 83 ? 4.247 -6.144 -4.308 1.00 98.31 83 LEU A N 1
ATOM 613 C CA . LEU A 1 83 ? 3.706 -5.091 -3.459 1.00 98.31 83 LEU A CA 1
ATOM 614 C C . LEU A 1 83 ? 3.049 -5.723 -2.228 1.00 98.31 83 LEU A C 1
ATOM 616 O O . LEU A 1 83 ? 1.959 -6.283 -2.322 1.00 98.31 83 LEU A O 1
ATOM 620 N N . GLY A 1 84 ? 3.717 -5.654 -1.082 1.00 98.25 84 GLY A N 1
ATOM 621 C CA . GLY A 1 84 ? 3.188 -6.058 0.216 1.00 98.25 84 GLY A CA 1
ATOM 622 C C . GLY A 1 84 ? 2.383 -4.942 0.877 1.00 98.25 84 GLY A C 1
ATOM 623 O O . GLY A 1 84 ? 2.840 -3.800 0.949 1.00 98.25 84 GLY A O 1
ATOM 624 N N . ILE A 1 85 ? 1.206 -5.287 1.396 1.00 98.19 85 ILE A N 1
ATOM 625 C CA . ILE A 1 85 ? 0.362 -4.411 2.211 1.00 98.19 85 ILE A CA 1
ATOM 626 C C . ILE A 1 85 ? 0.066 -5.123 3.530 1.00 98.19 85 ILE A C 1
ATOM 628 O O . ILE A 1 85 ? -0.426 -6.253 3.548 1.00 98.19 85 ILE A O 1
ATOM 632 N N . GLY A 1 86 ? 0.355 -4.440 4.635 1.00 98.06 86 GLY A N 1
ATOM 633 C CA . GLY A 1 86 ? -0.130 -4.805 5.960 1.00 98.06 86 GLY A CA 1
ATOM 634 C C . GLY A 1 86 ? -1.039 -3.711 6.492 1.00 98.06 86 GLY A C 1
ATOM 635 O O . GLY A 1 86 ? -0.574 -2.593 6.687 1.00 98.06 86 GLY A O 1
ATOM 636 N N . LEU A 1 87 ? -2.310 -4.029 6.717 1.00 97.56 87 LEU A N 1
ATOM 637 C CA . LEU A 1 87 ? -3.339 -3.128 7.230 1.00 97.56 87 LEU A CA 1
ATOM 638 C C . LEU A 1 87 ? -3.881 -3.684 8.548 1.00 97.56 87 LEU A C 1
ATOM 640 O O . LEU A 1 87 ? -4.353 -4.818 8.588 1.00 97.56 87 LEU A O 1
ATOM 644 N N . ASN A 1 88 ? -3.838 -2.880 9.604 1.00 95.88 88 ASN A N 1
ATOM 645 C CA . ASN A 1 88 ? -4.453 -3.201 10.889 1.00 95.88 88 ASN A CA 1
ATOM 646 C C . ASN A 1 88 ? -5.973 -2.981 10.795 1.00 95.88 88 ASN A C 1
ATOM 648 O O . ASN A 1 88 ? -6.398 -1.941 10.287 1.00 95.88 88 ASN A O 1
ATOM 652 N N . VAL A 1 89 ? -6.763 -3.956 11.263 1.00 90.69 89 VAL A N 1
ATOM 653 C CA . VAL A 1 89 ? -8.242 -3.951 11.256 1.00 90.69 89 VAL A CA 1
ATOM 654 C C . VAL A 1 89 ? -8.762 -4.256 12.652 1.00 90.69 89 VAL A C 1
ATOM 656 O O . VAL A 1 89 ? -8.148 -5.125 13.313 1.00 90.69 89 VAL A O 1
#

Mean predicted aligned error: 2.63 Å

Sequence (89 aa):
RRWSAPPRSGLFFSVLLRPEVPPARLGWLPLLAGVALATALSRAAGVDTALKWPNDLLLTIDGEERKAAGILAEATPDGAVVLGIGLNV

Foldseek 3Di:
DDDDDDPPFWDKDKDKAQDPDPLVCLQCVLQVVQVVVQVCCCVVPVAHWDDDPPFFTWHQDPNDTDTFKGWDWDADPNGMIIIIITGGD

Nearest PDB structures (foldseek):
  4tvy-assembly1_A  TM=6.812E-01  e=1.450E-03  Escherichia coli K-12
  1x2g-assembly1_A  TM=6.458E-01  e=8.966E-04  Escherichia coli
  1x2g-assembly2_B  TM=6.113E-01  e=1.957E-03  Escherichia coli
  4tvy-assembly2_B  TM=5.752E-01  e=1.736E-03  Escherichia coli K-12
  4tvw-assembly1_A  TM=5.939E-01  e=8.785E-03  Escherichia coli

Radius of gyration: 13.84 Å; Cα contacts (8 Å, |Δi|>4): 144; chains: 1; bounding box: 31×27×39 Å

pLDDT: mean 95.88, std 2.57, range [81.25, 98.38]

Solvent-accessible surface area (backbone atoms only — not comparable to full-atom values): 5299 Å² total; per-residue (Å²): 138,86,83,90,78,62,90,86,44,48,52,76,51,72,46,83,44,76,66,96,64,64,76,87,57,58,78,48,51,34,48,55,48,47,54,50,49,40,53,46,38,33,72,76,69,72,42,79,56,49,78,48,80,67,34,33,35,28,34,75,55,100,87,39,83,40,83,37,32,46,48,44,68,47,78,45,97,88,56,32,32,43,38,35,40,41,35,62,97

Secondary structure (DSSP, 8-state):
-PPP--TTSEEEEEEEE---S-GGGGGGHHHHHHHHHHHHHHHHH----EEETTTEEEEEETTEEEEEEEEEEEE-TTS-EEEEEEEE-